Protein AF-A0A8K0H5N5-F1 (afdb_monomer)

Nearest PDB structures (foldseek):
  8vp9-assembly1_B  TM=3.635E-01  e=8.886E+00  Acetivibrio thermocellus ATCC 27405

InterPro domains:
  IPR007146 Sas10/Utp3/C1D [PF04000] (25-89)
  IPR011082 Exosome-associated factor Rrp47/DNA strand repair C1D [PTHR15341] (10-88)

Mean predicted aligned error: 10.79 Å

Organism: NCBI:txid2594499

Structure (mmCIF, N/CA/C/O backbone):
data_AF-A0A8K0H5N5-F1
#
_entry.id   AF-A0A8K0H5N5-F1
#
loop_
_atom_site.group_PDB
_atom_site.id
_atom_site.type_symbol
_atom_site.label_atom_id
_atom_site.label_alt_id
_atom_site.label_comp_id
_atom_site.label_asym_id
_atom_site.label_entity_id
_atom_site.label_seq_id
_atom_site.pdbx_PDB_ins_code
_atom_site.Cartn_x
_atom_site.Cartn_y
_atom_site.Cartn_z
_atom_site.occupancy
_atom_site.B_iso_or_equiv
_atom_site.auth_seq_id
_atom_site.auth_comp_id
_atom_site.auth_asym_id
_atom_site.auth_atom_id
_atom_site.pdbx_PDB_model_num
ATOM 1 N N . MET A 1 1 ? 21.491 -17.327 -46.988 1.00 35.97 1 MET A N 1
ATOM 2 C CA . MET A 1 1 ? 20.940 -17.652 -45.659 1.00 35.97 1 MET A CA 1
ATOM 3 C C . MET A 1 1 ? 21.139 -16.391 -44.833 1.00 35.97 1 MET A C 1
ATOM 5 O O . MET A 1 1 ? 22.229 -16.177 -44.331 1.00 35.97 1 MET A O 1
ATOM 9 N N . GLU A 1 2 ? 20.179 -15.463 -44.887 1.00 40.03 2 GLU A N 1
ATOM 10 C CA . GLU A 1 2 ? 20.280 -14.175 -44.185 1.00 40.03 2 GLU A CA 1
ATOM 11 C C . GLU A 1 2 ? 19.952 -14.397 -42.711 1.00 40.03 2 GLU A C 1
ATOM 13 O O . GLU A 1 2 ? 18.808 -14.648 -42.326 1.00 40.03 2 GLU A O 1
ATOM 18 N N . GLU A 1 3 ? 20.997 -14.366 -41.897 1.00 43.22 3 GLU A N 1
ATOM 19 C CA . GLU A 1 3 ? 20.918 -14.411 -40.450 1.00 43.22 3 GLU A CA 1
ATOM 20 C C . GLU A 1 3 ? 20.343 -13.076 -39.962 1.00 43.22 3 GLU A C 1
ATOM 22 O O . GLU A 1 3 ? 21.026 -12.059 -39.871 1.00 43.22 3 GLU A O 1
ATOM 27 N N . ARG A 1 4 ? 19.032 -13.061 -39.702 1.00 43.44 4 ARG A N 1
ATOM 28 C CA . ARG A 1 4 ? 18.371 -11.980 -38.967 1.00 43.44 4 ARG A CA 1
ATOM 29 C C . ARG A 1 4 ? 18.928 -11.970 -37.546 1.00 43.44 4 ARG A C 1
ATOM 31 O O . ARG A 1 4 ? 18.394 -12.657 -36.674 1.00 43.44 4 ARG A O 1
ATOM 38 N N . VAL A 1 5 ? 19.976 -11.180 -37.321 1.00 48.69 5 VAL A N 1
ATOM 39 C CA . VAL A 1 5 ? 20.399 -10.750 -35.987 1.00 48.69 5 VAL A CA 1
ATOM 40 C C . VAL A 1 5 ? 19.172 -10.132 -35.324 1.00 48.69 5 VAL A C 1
ATOM 42 O O . VAL A 1 5 ? 18.695 -9.067 -35.711 1.00 48.69 5 VAL A O 1
ATOM 45 N N . ARG A 1 6 ? 18.582 -10.863 -34.377 1.00 49.00 6 ARG A N 1
ATOM 46 C CA . ARG A 1 6 ? 17.547 -10.325 -33.501 1.00 49.00 6 ARG A CA 1
ATOM 47 C C . ARG A 1 6 ? 18.262 -9.405 -32.529 1.00 49.00 6 ARG A C 1
ATOM 49 O O . ARG A 1 6 ? 18.716 -9.849 -31.481 1.00 49.00 6 ARG A O 1
ATOM 56 N N . GLU A 1 7 ? 18.399 -8.144 -32.910 1.00 44.47 7 GLU A N 1
ATOM 57 C CA . GLU A 1 7 ? 18.769 -7.086 -31.982 1.00 44.47 7 GLU A CA 1
ATOM 58 C C . GLU A 1 7 ? 17.676 -7.026 -30.911 1.00 44.47 7 GLU A C 1
ATOM 60 O O . GLU A 1 7 ? 16.576 -6.516 -31.127 1.00 44.47 7 GLU A O 1
ATOM 65 N N . SER A 1 8 ? 17.938 -7.646 -29.762 1.00 60.16 8 SER A N 1
ATOM 66 C CA . SER A 1 8 ? 17.174 -7.385 -28.550 1.00 60.16 8 SER A CA 1
ATOM 67 C C . SER A 1 8 ? 17.280 -5.884 -28.275 1.00 60.16 8 SER A C 1
ATOM 69 O O . SER A 1 8 ? 18.406 -5.385 -28.191 1.00 60.16 8 SER A O 1
ATOM 71 N N . PRO A 1 9 ? 16.156 -5.154 -28.178 1.00 65.00 9 PRO A N 1
ATOM 72 C CA . PRO A 1 9 ? 16.195 -3.715 -27.979 1.00 65.00 9 PRO A CA 1
ATOM 73 C C . PRO A 1 9 ? 16.963 -3.427 -26.689 1.00 65.00 9 PRO A C 1
ATOM 75 O O . PRO A 1 9 ? 16.588 -3.908 -25.619 1.00 65.00 9 PRO A O 1
ATOM 78 N N . VAL A 1 10 ? 18.068 -2.689 -26.811 1.00 79.19 10 VAL A N 1
ATOM 79 C CA . VAL A 1 10 ? 18.864 -2.233 -25.668 1.00 79.19 10 VAL A CA 1
ATOM 80 C C . VAL A 1 10 ? 17.939 -1.412 -24.774 1.00 79.19 10 VAL A C 1
ATOM 82 O O . VAL A 1 10 ? 17.414 -0.380 -25.191 1.00 79.19 10 VAL A O 1
ATOM 85 N N . VAL A 1 11 ? 17.681 -1.910 -23.564 1.00 78.50 11 VAL A N 1
ATOM 86 C CA . VAL A 1 11 ? 16.869 -1.202 -22.572 1.00 78.50 11 VAL A CA 1
ATOM 87 C C . VAL A 1 11 ? 17.661 0.029 -22.120 1.00 78.50 11 VAL A C 1
ATOM 89 O O . VAL A 1 11 ? 18.802 -0.137 -21.695 1.00 78.50 11 VAL A O 1
ATOM 92 N N . PRO A 1 12 ? 17.100 1.249 -22.203 1.00 88.81 12 PRO A N 1
ATOM 93 C CA . PRO A 1 12 ? 17.801 2.452 -21.765 1.00 88.81 12 PRO A CA 1
ATOM 94 C C . PRO A 1 12 ? 18.138 2.402 -20.271 1.00 88.81 12 PRO A C 1
ATOM 96 O O . PRO A 1 12 ? 17.301 1.988 -19.465 1.00 88.81 12 PRO A O 1
ATOM 99 N N . ASP A 1 13 ? 19.307 2.913 -19.884 1.00 87.75 13 ASP A N 1
ATOM 100 C CA . ASP A 1 13 ? 19.746 2.944 -18.478 1.00 87.75 13 ASP A CA 1
ATOM 101 C C . ASP A 1 13 ? 18.742 3.669 -17.570 1.00 87.75 13 ASP A C 1
ATOM 103 O O . ASP A 1 13 ? 18.453 3.223 -16.464 1.00 87.75 13 ASP A O 1
ATOM 107 N N . SER A 1 14 ? 18.093 4.720 -18.079 1.00 89.25 14 SER A N 1
ATOM 108 C CA . SER A 1 14 ? 17.047 5.454 -17.356 1.00 89.25 14 SER A CA 1
ATOM 109 C C . SER A 1 14 ? 15.838 4.589 -16.980 1.00 89.25 14 SER A C 1
ATOM 111 O O . SER A 1 14 ? 15.198 4.819 -15.948 1.00 89.25 14 SER A O 1
ATOM 113 N N . VAL A 1 15 ? 15.518 3.579 -17.795 1.00 89.06 15 VAL A N 1
ATOM 114 C CA . VAL A 1 15 ? 14.457 2.607 -17.509 1.00 89.06 15 VAL A CA 1
ATOM 115 C C . VAL A 1 15 ? 14.928 1.645 -16.422 1.00 89.06 15 VAL A C 1
ATOM 117 O O . VAL A 1 15 ? 14.176 1.383 -15.484 1.00 89.06 15 VAL A O 1
ATOM 120 N N . MET A 1 16 ? 16.177 1.178 -16.499 1.00 89.81 16 MET A N 1
ATOM 121 C CA . MET A 1 16 ? 16.770 0.295 -15.492 1.00 89.81 16 MET A CA 1
ATOM 122 C C . MET A 1 16 ? 16.855 0.969 -14.116 1.00 89.81 16 MET A C 1
ATOM 124 O O . MET A 1 16 ? 16.441 0.389 -13.113 1.00 89.81 16 MET A O 1
ATOM 128 N N . ASP A 1 17 ? 17.292 2.227 -14.068 1.00 91.88 17 ASP A N 1
ATOM 129 C CA . ASP A 1 17 ? 17.330 3.033 -12.846 1.00 91.88 17 ASP A CA 1
ATOM 130 C C . ASP A 1 17 ? 15.937 3.213 -12.240 1.00 91.88 17 ASP A C 1
ATOM 132 O O . ASP A 1 17 ? 15.753 3.101 -11.026 1.00 91.88 17 ASP A O 1
ATOM 136 N N . SER A 1 18 ? 14.931 3.463 -13.082 1.00 90.50 18 SER A N 1
ATOM 137 C CA . SER A 1 18 ? 13.543 3.600 -12.635 1.00 90.50 18 SER A CA 1
ATOM 138 C C . SER A 1 18 ? 13.020 2.297 -12.026 1.00 90.50 18 SER A C 1
ATOM 140 O O . SER A 1 18 ? 12.409 2.330 -10.959 1.00 90.50 18 SER A O 1
ATOM 142 N N . ILE A 1 19 ? 13.318 1.151 -12.647 1.00 89.81 19 ILE A N 1
ATOM 143 C CA . ILE A 1 19 ? 12.954 -0.177 -12.133 1.00 89.81 19 ILE A CA 1
ATOM 144 C C . ILE A 1 19 ? 13.641 -0.444 -10.792 1.00 89.81 19 ILE A C 1
ATOM 146 O O . ILE A 1 19 ? 12.970 -0.835 -9.838 1.00 89.81 19 ILE A O 1
ATOM 150 N N . ASN A 1 20 ? 14.947 -0.185 -10.689 1.00 91.31 20 ASN A N 1
ATOM 151 C CA . ASN A 1 20 ? 15.709 -0.378 -9.454 1.00 91.31 20 ASN A CA 1
ATOM 152 C C . ASN A 1 20 ? 15.147 0.473 -8.309 1.00 91.31 20 ASN A C 1
ATOM 154 O O . ASN A 1 20 ? 14.945 -0.025 -7.202 1.00 91.31 20 ASN A O 1
ATOM 158 N N . ARG A 1 21 ? 14.815 1.740 -8.580 1.00 93.12 21 ARG A N 1
ATOM 159 C CA . ARG A 1 21 ? 14.170 2.624 -7.598 1.00 93.12 21 ARG A CA 1
ATOM 160 C C . ARG A 1 21 ? 12.798 2.105 -7.180 1.00 93.12 21 ARG A C 1
ATOM 162 O O . ARG A 1 21 ? 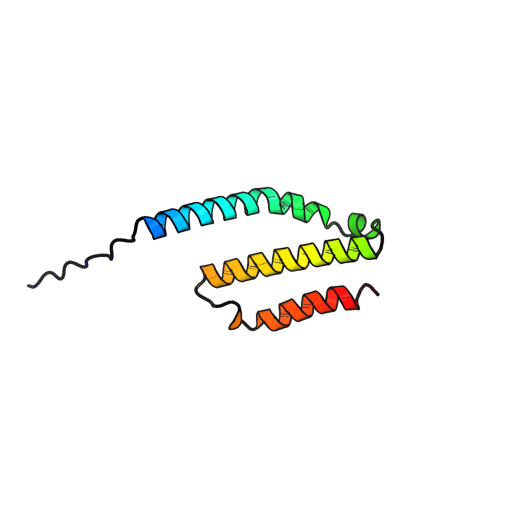12.492 2.093 -5.992 1.00 93.12 21 ARG A O 1
ATOM 169 N N . THR A 1 22 ? 11.973 1.664 -8.129 1.00 91.12 22 THR A N 1
ATOM 170 C CA . THR A 1 22 ? 10.668 1.072 -7.813 1.00 91.12 22 THR A CA 1
ATOM 171 C C . THR A 1 22 ? 10.816 -0.193 -6.971 1.00 91.12 22 THR A C 1
ATOM 173 O O . THR A 1 22 ? 10.061 -0.357 -6.018 1.00 91.12 22 THR A O 1
ATOM 176 N N . LEU A 1 23 ? 11.794 -1.051 -7.267 1.00 92.50 23 LEU A N 1
ATOM 177 C CA . LEU A 1 23 ? 12.062 -2.264 -6.497 1.00 92.50 23 LEU A CA 1
ATOM 178 C C . LEU A 1 23 ? 12.438 -1.940 -5.046 1.00 92.50 23 LEU A C 1
ATOM 180 O O . LEU A 1 23 ? 11.851 -2.513 -4.135 1.00 92.50 23 LEU A O 1
ATOM 184 N N . ILE A 1 24 ? 13.343 -0.979 -4.833 1.00 95.88 24 ILE A N 1
ATOM 185 C CA . ILE A 1 24 ? 13.724 -0.516 -3.488 1.00 95.88 24 ILE A CA 1
ATOM 186 C C . ILE A 1 24 ? 12.492 -0.023 -2.718 1.00 95.88 24 ILE A C 1
ATOM 188 O O . ILE A 1 24 ? 12.262 -0.458 -1.593 1.00 95.88 24 ILE A O 1
ATOM 192 N N . ASN A 1 25 ? 11.655 0.812 -3.344 1.00 92.94 25 ASN A N 1
ATOM 193 C CA . ASN A 1 25 ? 10.440 1.328 -2.708 1.00 92.94 25 ASN A CA 1
ATOM 194 C C . ASN A 1 25 ? 9.446 0.207 -2.351 1.00 92.94 25 ASN A C 1
ATOM 196 O O . ASN A 1 25 ? 8.792 0.258 -1.313 1.00 92.94 25 ASN A O 1
ATOM 200 N N . VAL A 1 26 ? 9.301 -0.806 -3.212 1.00 93.06 26 VAL A N 1
ATOM 201 C CA . VAL A 1 26 ? 8.410 -1.950 -2.956 1.00 93.06 26 VAL A CA 1
ATOM 202 C C . VAL A 1 26 ? 8.930 -2.807 -1.805 1.00 93.06 26 VAL A C 1
ATOM 204 O O . VAL A 1 26 ? 8.132 -3.247 -0.978 1.00 93.06 26 VAL A O 1
ATOM 207 N N . GLU A 1 27 ? 10.241 -3.023 -1.718 1.00 94.88 27 GLU A N 1
ATOM 208 C CA . GLU A 1 27 ? 10.849 -3.757 -0.605 1.00 94.88 27 GLU A CA 1
ATOM 209 C C . GLU A 1 27 ? 10.736 -2.991 0.720 1.00 94.88 27 GLU A C 1
ATOM 211 O O . GLU A 1 27 ? 10.433 -3.588 1.752 1.00 94.88 27 GLU A O 1
ATOM 216 N N . GLU A 1 28 ? 10.858 -1.664 0.699 1.00 95.44 28 GLU A N 1
ATOM 217 C CA . GLU A 1 28 ? 10.610 -0.832 1.879 1.00 95.44 28 GLU A CA 1
ATOM 218 C C . GLU A 1 28 ? 9.152 -0.936 2.347 1.00 95.44 28 GLU A C 1
ATOM 220 O O . GLU A 1 28 ? 8.886 -1.153 3.530 1.00 95.44 28 GLU A O 1
ATOM 225 N N . VAL A 1 29 ? 8.188 -0.861 1.425 1.00 93.31 29 VAL A N 1
ATOM 226 C CA . VAL A 1 29 ? 6.771 -1.075 1.752 1.00 93.31 29 VAL A CA 1
ATOM 227 C C . VAL A 1 29 ? 6.549 -2.485 2.300 1.00 93.31 29 VAL A C 1
ATOM 229 O O . VAL A 1 29 ? 5.856 -2.641 3.301 1.00 93.31 29 VAL A O 1
ATOM 232 N N . ARG A 1 30 ? 7.150 -3.515 1.693 1.00 91.81 30 ARG A N 1
ATOM 233 C CA . ARG A 1 30 ? 7.064 -4.907 2.165 1.00 91.81 30 ARG A CA 1
ATOM 234 C C . ARG A 1 30 ? 7.568 -5.047 3.603 1.00 91.81 30 ARG A C 1
ATOM 236 O O . ARG A 1 30 ? 6.965 -5.800 4.362 1.00 91.81 30 ARG A O 1
ATOM 243 N N . ALA A 1 31 ? 8.640 -4.345 3.967 1.00 96.38 31 ALA A N 1
ATOM 244 C CA . ALA A 1 31 ? 9.219 -4.408 5.305 1.00 96.38 31 ALA A CA 1
ATOM 245 C C . ALA A 1 31 ? 8.301 -3.798 6.378 1.00 96.38 31 ALA A C 1
ATOM 247 O O .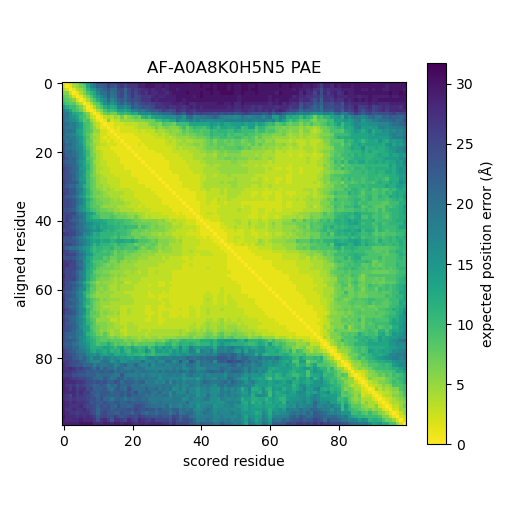 ALA A 1 31 ? 8.132 -4.393 7.439 1.00 96.38 31 ALA A O 1
ATOM 248 N N . HIS A 1 32 ? 7.672 -2.652 6.094 1.00 94.19 32 HIS A N 1
ATOM 249 C CA . HIS A 1 32 ? 6.886 -1.903 7.086 1.00 94.19 32 HIS A CA 1
ATOM 250 C C . HIS A 1 32 ? 5.392 -2.256 7.100 1.00 94.19 32 HIS A C 1
ATOM 252 O O . HIS A 1 32 ? 4.710 -2.050 8.104 1.00 94.19 32 HIS A O 1
ATOM 258 N N . LEU A 1 33 ? 4.853 -2.786 5.997 1.00 93.50 33 LEU A N 1
ATOM 259 C CA . LEU A 1 33 ? 3.423 -3.071 5.877 1.00 93.50 33 LEU A CA 1
ATOM 260 C C . LEU A 1 33 ? 2.897 -4.056 6.941 1.00 93.50 33 LEU A C 1
ATOM 262 O O . LEU A 1 33 ? 1.816 -3.796 7.460 1.00 93.50 33 LEU A O 1
ATOM 266 N N . PRO A 1 34 ? 3.598 -5.146 7.316 1.00 93.69 34 PRO A N 1
ATOM 267 C CA . PRO A 1 34 ? 3.108 -6.061 8.349 1.00 93.69 34 PRO A CA 1
ATOM 268 C C . PRO A 1 34 ? 2.947 -5.394 9.719 1.00 93.69 34 PRO A C 1
ATOM 270 O O . PRO A 1 34 ? 1.948 -5.624 10.396 1.00 93.69 34 PRO A O 1
ATOM 273 N N . GLU A 1 35 ? 3.902 -4.546 10.107 1.00 93.31 35 GLU A N 1
ATOM 274 C CA . GLU A 1 35 ? 3.828 -3.772 11.349 1.00 93.31 35 GLU A CA 1
ATOM 275 C C . GLU A 1 35 ? 2.701 -2.741 11.282 1.00 93.31 35 GLU A C 1
ATOM 277 O O . GLU A 1 35 ? 1.916 -2.624 12.213 1.00 93.31 35 GLU A O 1
ATOM 282 N N . PHE A 1 36 ? 2.546 -2.050 10.152 1.00 91.62 36 PHE A N 1
ATOM 283 C CA . PHE A 1 36 ? 1.417 -1.147 9.954 1.00 91.62 36 PHE A CA 1
ATOM 284 C C . PHE A 1 36 ? 0.067 -1.871 10.079 1.00 91.62 36 PHE A C 1
ATOM 286 O O . PHE A 1 36 ? -0.846 -1.353 10.714 1.00 91.62 36 PHE A O 1
ATOM 293 N N . LEU A 1 37 ? -0.070 -3.068 9.499 1.00 90.81 37 LEU A N 1
ATOM 294 C CA . LEU A 1 37 ? -1.309 -3.849 9.532 1.00 90.81 37 LEU A CA 1
ATOM 295 C C . LEU A 1 37 ? -1.642 -4.396 10.925 1.00 90.81 37 LEU A C 1
ATOM 297 O O . LEU A 1 37 ? -2.823 -4.536 11.236 1.00 90.81 37 LEU A O 1
ATOM 301 N N . SER A 1 38 ? -0.644 -4.671 11.771 1.00 91.19 38 SER A N 1
ATOM 302 C CA . SER A 1 38 ? -0.889 -5.138 13.143 1.00 91.19 38 SER A CA 1
ATOM 303 C C . SER A 1 38 ? -1.587 -4.082 14.012 1.00 91.19 38 SER A C 1
ATOM 305 O O . SER A 1 38 ? -2.282 -4.433 14.962 1.00 91.19 38 SER A O 1
ATOM 307 N N . LEU A 1 39 ? -1.482 -2.798 13.647 1.00 89.12 39 LEU A N 1
ATOM 308 C CA . LEU A 1 39 ? -2.173 -1.689 14.315 1.00 89.12 39 LEU A CA 1
ATOM 309 C C . LEU A 1 39 ? -3.687 -1.655 14.037 1.00 89.12 39 LEU A C 1
ATOM 311 O O . LEU A 1 39 ? -4.414 -0.935 14.719 1.00 89.12 39 LEU A O 1
ATOM 315 N N . PHE A 1 40 ? -4.167 -2.408 13.043 1.00 88.31 40 PHE A N 1
ATOM 316 C CA . PHE A 1 40 ? -5.581 -2.478 12.652 1.00 88.31 40 PHE A CA 1
ATOM 317 C C . PHE A 1 40 ? -6.314 -3.672 13.269 1.00 88.31 40 PHE A C 1
ATOM 319 O O . PHE A 1 40 ? -7.301 -4.154 12.709 1.00 88.31 40 PHE A O 1
ATOM 326 N N . ASP A 1 41 ? -5.844 -4.146 14.422 1.00 89.38 41 ASP A N 1
ATOM 327 C CA . ASP A 1 41 ? -6.550 -5.155 15.200 1.00 89.38 41 ASP A CA 1
ATOM 328 C C . ASP A 1 41 ? -7.950 -4.642 15.621 1.00 89.38 41 ASP A C 1
ATOM 330 O O . ASP A 1 41 ? -8.069 -3.502 16.087 1.00 89.38 41 ASP A O 1
ATOM 334 N N . PRO A 1 42 ? -9.025 -5.436 15.449 1.00 85.94 42 PRO A N 1
ATOM 335 C CA . PRO A 1 42 ? -10.387 -5.011 15.770 1.00 85.94 42 PRO A CA 1
ATOM 336 C C . PRO A 1 42 ? -10.582 -4.548 17.217 1.00 85.94 42 PRO A C 1
ATOM 338 O O . PRO A 1 42 ? -11.323 -3.589 17.437 1.00 85.94 42 PRO A O 1
ATOM 341 N N 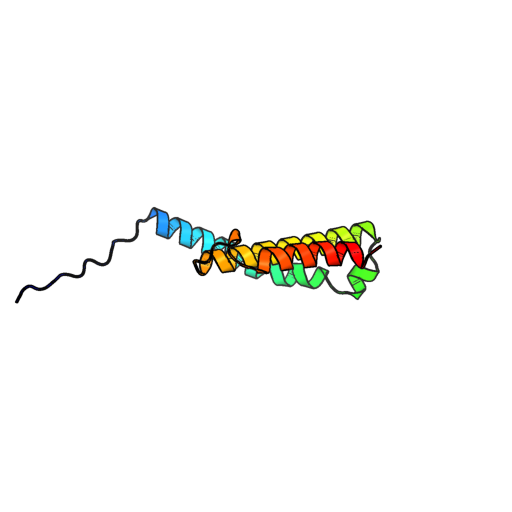. GLU A 1 43 ? -9.908 -5.176 18.182 1.00 89.00 43 GLU A N 1
ATOM 342 C CA . GLU A 1 43 ? -9.996 -4.807 19.598 1.00 89.00 43 GLU A CA 1
ATOM 343 C C . GLU A 1 43 ? -9.276 -3.473 19.842 1.00 89.00 43 GLU A C 1
ATOM 345 O O . GLU A 1 43 ? -9.805 -2.579 20.501 1.00 89.00 43 GLU A O 1
ATOM 350 N N . VAL A 1 44 ? -8.115 -3.269 19.208 1.00 88.25 44 VAL A N 1
ATOM 351 C CA . VAL A 1 44 ? -7.374 -1.995 19.266 1.00 88.25 44 VAL A CA 1
ATOM 352 C C . VAL A 1 44 ? -8.175 -0.854 18.635 1.00 88.25 44 VAL A C 1
ATOM 354 O O . VAL A 1 44 ? -8.212 0.261 19.158 1.00 88.25 44 VAL A O 1
ATOM 357 N N . LEU A 1 45 ? -8.850 -1.116 17.515 1.00 88.38 45 LEU A N 1
ATOM 358 C CA . LEU A 1 45 ? -9.711 -0.136 16.859 1.00 88.38 45 LEU A CA 1
ATOM 359 C C . LEU A 1 45 ? -10.972 0.159 17.681 1.00 88.38 45 LEU A C 1
ATOM 361 O O . LEU A 1 45 ? -11.456 1.294 17.651 1.00 88.38 45 LEU A O 1
ATOM 365 N N . ALA 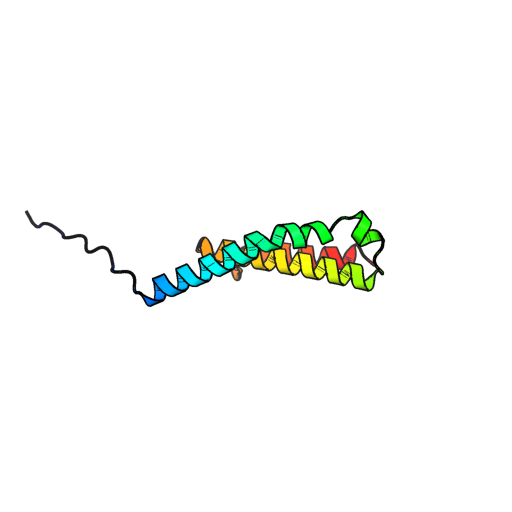A 1 46 ? -11.516 -0.818 18.412 1.00 89.12 46 ALA A N 1
ATOM 366 C CA . ALA A 1 46 ? -12.688 -0.634 19.265 1.00 89.12 46 ALA A CA 1
ATOM 367 C C . ALA A 1 46 ? -12.421 0.360 20.408 1.00 89.12 46 ALA A C 1
ATOM 369 O O . ALA A 1 46 ? -13.281 1.195 20.689 1.00 89.12 46 ALA A O 1
ATOM 370 N N . GLU A 1 47 ? -11.211 0.364 20.964 1.00 92.25 47 GLU A N 1
ATOM 371 C CA . GLU A 1 47 ? -10.769 1.301 22.010 1.00 92.25 47 GLU A CA 1
ATOM 372 C C . GLU A 1 47 ? -10.624 2.759 21.510 1.00 92.25 47 GLU A C 1
ATOM 374 O O . GLU A 1 47 ? -10.609 3.702 22.304 1.00 92.25 47 GLU A O 1
ATOM 379 N N . MET A 1 48 ? -10.537 2.990 20.192 1.00 89.50 48 MET A N 1
ATOM 380 C CA . MET A 1 48 ? -10.370 4.338 19.632 1.00 89.50 48 MET A CA 1
ATOM 381 C C . MET A 1 48 ? -11.678 5.154 19.629 1.00 89.50 48 MET A C 1
ATOM 383 O O . MET A 1 48 ? -12.745 4.615 19.324 1.00 89.50 48 MET A O 1
ATOM 387 N N . PRO A 1 49 ? -11.624 6.487 19.834 1.00 92.62 49 PRO A N 1
ATOM 388 C CA . PRO A 1 49 ? -12.767 7.366 19.594 1.00 92.62 49 PRO A CA 1
ATOM 389 C C . PRO A 1 49 ? -13.302 7.228 18.156 1.00 92.62 49 PRO A C 1
ATOM 391 O O . PRO A 1 49 ? -12.498 7.063 17.233 1.00 92.62 49 PRO A O 1
ATOM 394 N N . PRO A 1 50 ? -14.621 7.376 17.913 1.00 88.88 50 PRO A N 1
ATOM 395 C CA . PRO A 1 50 ? -15.226 7.129 16.597 1.00 88.88 50 PRO A CA 1
ATOM 396 C C . PRO A 1 50 ? -14.553 7.875 15.436 1.00 88.88 50 PRO A C 1
ATOM 398 O O . PRO A 1 50 ? -14.285 7.289 14.390 1.00 88.88 50 PRO A O 1
ATOM 401 N N . LEU A 1 51 ? -14.197 9.149 15.636 1.00 89.69 51 LEU A N 1
ATOM 402 C CA . LEU A 1 51 ? -13.507 9.944 14.618 1.00 89.69 51 LEU A CA 1
ATOM 403 C C . LEU A 1 51 ? -12.116 9.384 14.285 1.00 89.69 51 LEU A C 1
ATOM 405 O O . LEU A 1 51 ? -11.755 9.281 13.115 1.00 89.69 51 LEU A O 1
ATOM 409 N N . GLN A 1 52 ? -11.344 9.012 15.306 1.00 89.62 52 GLN A N 1
ATOM 410 C CA . GLN A 1 52 ? -10.000 8.467 15.127 1.00 89.62 52 GLN A CA 1
ATOM 411 C C . GLN A 1 52 ? -10.061 7.083 14.474 1.00 89.62 52 GLN A C 1
ATOM 413 O O . GLN A 1 52 ? -9.304 6.809 13.548 1.00 89.62 52 GLN A O 1
ATOM 418 N N . ARG A 1 53 ? -11.025 6.249 14.878 1.00 90.38 53 ARG A N 1
ATOM 419 C CA . ARG A 1 53 ? -11.292 4.953 14.249 1.00 90.38 53 ARG A CA 1
ATOM 420 C C . ARG A 1 53 ? -11.610 5.104 12.760 1.00 90.38 53 ARG A C 1
ATOM 422 O O . ARG A 1 53 ? -11.009 4.419 11.936 1.00 90.38 53 ARG A O 1
ATOM 429 N N . ALA A 1 54 ? -12.504 6.028 12.404 1.00 88.25 54 ALA A N 1
ATOM 430 C CA . ALA A 1 54 ? -12.855 6.303 11.012 1.00 88.25 54 ALA A CA 1
ATOM 431 C C . ALA A 1 54 ? -11.646 6.793 10.195 1.00 88.25 54 ALA A C 1
ATOM 433 O O . ALA A 1 54 ? -11.448 6.359 9.061 1.00 88.25 54 ALA A O 1
ATOM 434 N N . GLN A 1 55 ? -10.803 7.655 10.773 1.00 89.50 55 GLN A N 1
ATOM 435 C CA . GLN A 1 55 ? -9.569 8.123 10.134 1.00 89.50 55 GLN A CA 1
ATOM 436 C C . GLN A 1 55 ? -8.563 6.991 9.905 1.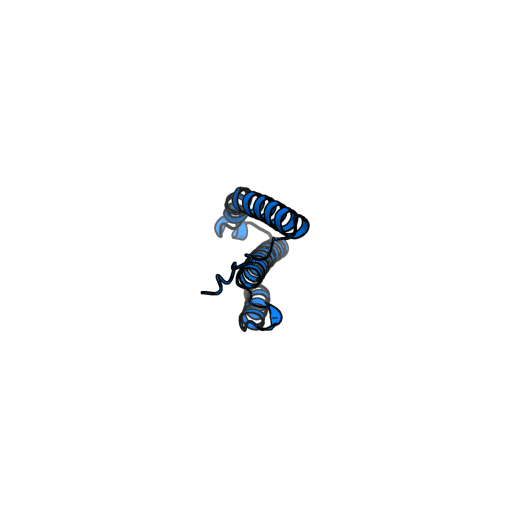00 89.50 55 GLN A C 1
ATOM 438 O O . GLN A 1 55 ? -8.000 6.898 8.813 1.00 89.50 55 GLN A O 1
ATOM 443 N N . SER A 1 56 ? -8.371 6.113 10.891 1.00 90.56 56 SER A N 1
ATOM 444 C CA . SER A 1 56 ? -7.528 4.924 10.758 1.00 90.56 56 SER A CA 1
ATOM 445 C C . SER A 1 56 ? -8.044 4.026 9.631 1.00 90.56 56 SER A C 1
ATOM 447 O O . SER A 1 56 ? -7.301 3.700 8.707 1.00 90.56 56 SER A O 1
ATOM 449 N N . LEU A 1 57 ? -9.333 3.679 9.638 1.00 88.62 57 LEU A N 1
ATOM 450 C CA . LEU A 1 57 ? -9.935 2.832 8.601 1.00 88.62 57 LEU A CA 1
ATOM 451 C C . LEU A 1 57 ? -9.848 3.464 7.204 1.00 88.62 57 LEU A C 1
ATOM 453 O O . LEU A 1 57 ? -9.551 2.773 6.228 1.00 88.62 57 LEU A O 1
ATOM 457 N N . LEU A 1 58 ? -10.029 4.783 7.101 1.00 87.75 58 LEU A N 1
AT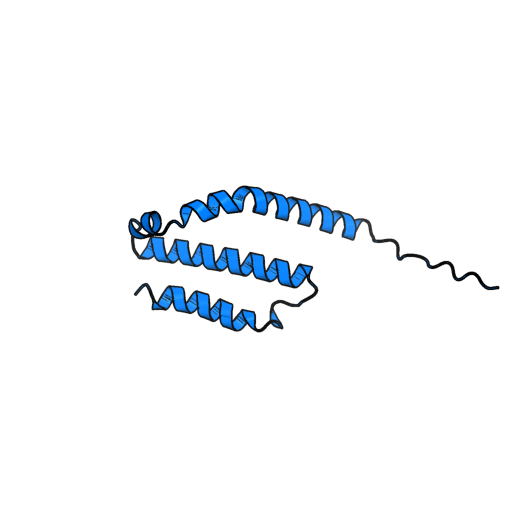OM 458 C CA . LEU A 1 58 ? -9.821 5.520 5.856 1.00 87.75 58 LEU A CA 1
ATOM 459 C C . LEU A 1 58 ? -8.363 5.432 5.385 1.00 87.75 58 LEU A C 1
ATOM 461 O O . LEU A 1 58 ? -8.110 5.268 4.191 1.00 87.75 58 LEU A O 1
ATOM 465 N N . LEU A 1 59 ? -7.397 5.535 6.300 1.00 91.25 59 LEU A N 1
ATOM 466 C CA . LEU A 1 59 ? -5.983 5.382 5.975 1.00 91.25 59 LEU A CA 1
ATOM 467 C C . LEU A 1 59 ? -5.693 3.978 5.433 1.00 91.25 59 LEU A C 1
ATOM 469 O O . LEU A 1 59 ? -5.070 3.865 4.378 1.00 91.25 59 LEU A O 1
ATOM 473 N N . LEU A 1 60 ? -6.203 2.931 6.089 1.00 90.31 60 LEU A N 1
ATOM 474 C CA . LEU A 1 60 ? -6.077 1.550 5.618 1.00 90.31 60 LEU A CA 1
ATOM 475 C C . LEU A 1 60 ? -6.666 1.389 4.212 1.00 90.31 60 LEU A C 1
ATOM 477 O O . LEU A 1 60 ? -5.986 0.899 3.311 1.00 90.31 60 LEU A O 1
ATOM 481 N N . ALA A 1 61 ? -7.883 1.892 3.988 1.00 86.31 61 ALA A N 1
ATOM 482 C CA . ALA A 1 61 ? -8.525 1.859 2.679 1.00 86.31 61 ALA A CA 1
ATOM 483 C C . ALA A 1 61 ? -7.672 2.554 1.602 1.00 86.31 61 ALA A C 1
ATOM 485 O O . ALA A 1 61 ? -7.507 2.019 0.503 1.00 86.31 61 ALA A O 1
ATOM 486 N N . LYS A 1 62 ? -7.073 3.714 1.906 1.00 86.69 62 LYS A N 1
ATOM 487 C CA . LYS A 1 62 ? -6.179 4.439 0.984 1.00 86.69 62 LYS A CA 1
ATOM 488 C C . LYS A 1 62 ? -4.894 3.667 0.686 1.00 86.69 62 LYS A C 1
ATOM 490 O O . LYS A 1 62 ? -4.460 3.655 -0.468 1.00 86.69 62 LYS A O 1
ATOM 495 N N . VAL A 1 63 ? -4.298 3.015 1.683 1.00 90.75 63 VAL A N 1
ATOM 496 C CA . VAL A 1 63 ? -3.108 2.171 1.496 1.00 90.75 63 VAL A CA 1
ATOM 497 C C . VAL A 1 63 ? -3.440 0.995 0.577 1.00 90.75 63 VAL A C 1
ATOM 499 O O . VAL A 1 63 ? -2.798 0.840 -0.461 1.00 90.75 63 VAL A O 1
ATOM 502 N N . THR A 1 64 ? -4.496 0.233 0.873 1.00 87.25 64 THR A N 1
ATOM 503 C CA . THR A 1 64 ? -4.933 -0.907 0.048 1.00 87.25 64 THR A CA 1
ATOM 504 C C . THR A 1 64 ? -5.250 -0.484 -1.387 1.00 87.25 64 THR A C 1
ATOM 506 O O . THR A 1 64 ? -4.807 -1.126 -2.339 1.00 87.25 64 THR A O 1
ATOM 509 N N . SER A 1 65 ? -5.947 0.644 -1.548 1.00 85.19 65 SER A N 1
ATOM 510 C CA . SER A 1 65 ? -6.258 1.254 -2.847 1.00 85.19 65 SER A CA 1
ATOM 511 C C . SER A 1 65 ? -5.009 1.564 -3.665 1.00 85.19 65 SER A C 1
ATOM 513 O O . SER A 1 65 ? -4.925 1.248 -4.852 1.00 85.19 65 SER A O 1
ATOM 515 N N . THR A 1 66 ? -4.018 2.170 -3.014 1.00 87.69 66 THR A N 1
ATOM 516 C CA . THR A 1 66 ? -2.766 2.577 -3.652 1.00 87.69 66 THR A CA 1
ATOM 517 C C . THR A 1 66 ? -1.946 1.357 -4.063 1.00 87.69 66 THR A C 1
ATOM 519 O O . THR A 1 66 ? -1.487 1.289 -5.202 1.00 87.69 66 THR A O 1
ATOM 522 N N . LEU A 1 67 ? -1.818 0.355 -3.186 1.00 88.69 67 LEU A N 1
ATOM 523 C CA . LEU A 1 67 ? -1.112 -0.894 -3.494 1.00 88.69 67 LEU A CA 1
ATOM 524 C C . LEU A 1 67 ? -1.762 -1.640 -4.660 1.00 8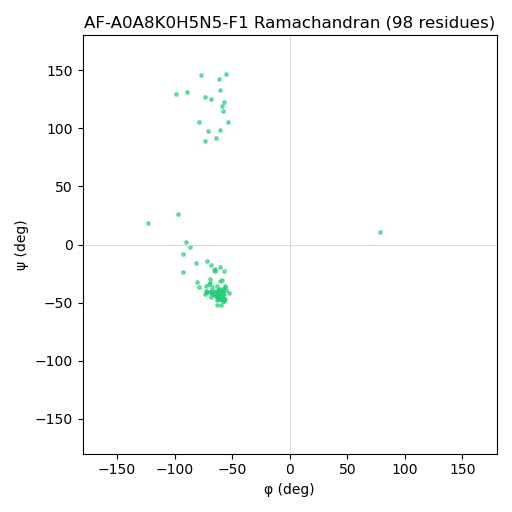8.69 67 LEU A C 1
ATOM 526 O O . LEU A 1 67 ? -1.069 -2.134 -5.551 1.00 88.69 67 LEU A O 1
ATOM 530 N N . PHE A 1 68 ? -3.093 -1.679 -4.694 1.00 84.25 68 PHE A N 1
ATOM 531 C CA . PHE A 1 68 ? -3.820 -2.286 -5.799 1.00 84.25 68 PHE A CA 1
ATOM 532 C C . PHE A 1 68 ? -3.589 -1.534 -7.119 1.00 84.25 68 PHE A C 1
ATOM 534 O O . PHE A 1 68 ? -3.304 -2.158 -8.141 1.00 84.25 68 PHE A O 1
ATOM 541 N N . ALA A 1 69 ? -3.622 -0.199 -7.103 1.00 83.50 69 ALA A N 1
ATOM 542 C CA . ALA A 1 69 ? -3.333 0.611 -8.284 1.00 83.50 69 ALA A CA 1
ATOM 543 C C . ALA A 1 69 ? -1.894 0.415 -8.797 1.00 83.50 69 ALA A C 1
ATOM 545 O O . ALA A 1 69 ? -1.683 0.331 -10.008 1.00 83.50 69 ALA A O 1
ATOM 546 N N . VAL A 1 70 ? -0.908 0.304 -7.898 1.00 86.94 70 VAL A N 1
ATOM 547 C CA . VAL A 1 70 ? 0.483 -0.025 -8.257 1.00 86.94 70 VAL A CA 1
ATOM 548 C C . VAL A 1 70 ? 0.549 -1.405 -8.909 1.00 86.94 70 VAL A C 1
ATOM 550 O O . VAL A 1 70 ? 1.125 -1.534 -9.987 1.00 86.94 70 VAL A O 1
ATOM 553 N N . ARG A 1 71 ? -0.109 -2.417 -8.328 1.00 85.56 71 ARG A N 1
ATOM 554 C CA . ARG A 1 71 ? -0.179 -3.765 -8.908 1.00 85.56 71 ARG A CA 1
ATOM 555 C C . ARG A 1 71 ? -0.758 -3.747 -10.323 1.00 85.56 71 ARG A C 1
ATOM 557 O O . ARG A 1 71 ? -0.172 -4.365 -11.208 1.00 85.56 71 ARG A O 1
ATOM 564 N N . LEU A 1 72 ? -1.865 -3.038 -10.556 1.00 82.69 72 LEU A N 1
ATOM 565 C CA . LEU A 1 72 ? -2.459 -2.923 -11.893 1.00 82.69 72 LEU A CA 1
ATOM 566 C C . LEU A 1 72 ? -1.477 -2.313 -12.898 1.00 82.69 72 LEU A C 1
ATOM 568 O O . LEU A 1 72 ? -1.246 -2.900 -13.955 1.00 82.69 72 LEU A O 1
ATOM 572 N N . ARG A 1 73 ? -0.823 -1.202 -12.534 1.00 80.12 73 ARG A N 1
ATOM 573 C CA . ARG A 1 73 ? 0.166 -0.532 -13.394 1.00 80.12 73 ARG A CA 1
ATOM 574 C C . ARG A 1 73 ? 1.357 -1.437 -13.713 1.00 80.12 73 ARG A C 1
ATOM 576 O O . ARG A 1 73 ? 1.764 -1.506 -14.867 1.00 80.12 73 ARG A O 1
ATOM 583 N N . CYS A 1 74 ? 1.870 -2.179 -12.729 1.00 82.06 74 CYS A N 1
ATOM 584 C CA . CYS A 1 74 ? 2.933 -3.168 -12.939 1.00 82.06 74 CYS A CA 1
ATOM 585 C C . CYS A 1 74 ? 2.488 -4.357 -13.810 1.00 82.06 74 CYS A C 1
ATOM 587 O O . CYS A 1 74 ? 3.326 -5.009 -14.421 1.00 82.06 74 CYS A O 1
ATOM 589 N N . SER A 1 75 ? 1.181 -4.622 -13.892 1.00 82.12 75 SER A N 1
ATOM 590 C CA . SER A 1 75 ? 0.589 -5.656 -14.754 1.00 82.12 75 SER A CA 1
ATOM 591 C C . SER A 1 75 ? 0.303 -5.159 -16.17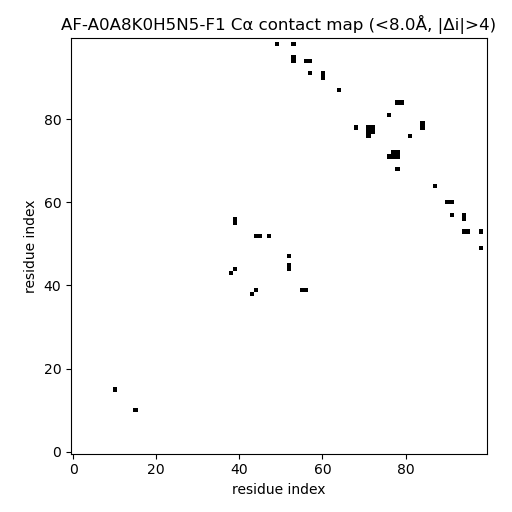8 1.00 82.12 75 SER A C 1
ATOM 593 O O . SER A 1 75 ? -0.199 -5.923 -16.997 1.00 82.12 75 SER A O 1
ATOM 595 N N . GLY A 1 76 ? 0.565 -3.879 -16.471 1.00 78.62 76 GLY A N 1
ATOM 596 C CA . GLY A 1 76 ? 0.218 -3.246 -17.745 1.00 78.62 76 GLY A CA 1
ATOM 597 C C . GLY A 1 76 ? -1.255 -2.840 -17.875 1.00 78.62 76 GLY A C 1
ATOM 598 O O . GLY A 1 76 ? -1.683 -2.479 -18.966 1.00 78.62 76 GLY A O 1
ATOM 599 N N . VAL A 1 77 ? -2.034 -2.877 -16.787 1.00 79.06 77 VAL A N 1
ATOM 600 C CA . VAL A 1 77 ? -3.450 -2.479 -16.776 1.00 79.06 77 VAL A CA 1
ATOM 601 C C . VAL A 1 77 ? -3.582 -1.057 -16.238 1.00 79.06 77 VAL A C 1
ATOM 603 O O . VAL A 1 77 ? -3.067 -0.733 -15.163 1.00 79.06 77 VAL A O 1
ATOM 606 N N . HIS A 1 78 ? -4.292 -0.193 -16.963 1.00 70.56 78 HIS A N 1
ATOM 607 C CA . HIS A 1 78 ? -4.540 1.164 -16.497 1.00 70.56 78 HIS A CA 1
ATOM 608 C C . HIS A 1 78 ? -5.583 1.157 -15.360 1.00 70.56 78 HIS A C 1
ATOM 610 O O . HIS A 1 78 ? -6.671 0.605 -15.529 1.00 70.56 78 HIS A O 1
ATOM 616 N N . PRO A 1 79 ? -5.297 1.757 -14.188 1.00 60.81 79 PRO A N 1
ATOM 617 C CA . PRO A 1 79 ? -6.193 1.689 -13.032 1.00 60.81 79 PRO A CA 1
ATOM 618 C C . PRO A 1 79 ? -7.547 2.379 -13.245 1.00 60.81 79 PRO A C 1
ATOM 620 O O . PRO A 1 79 ? -8.499 2.038 -12.549 1.00 60.81 79 PRO A O 1
ATOM 623 N N . ASP A 1 80 ? -7.657 3.309 -14.200 1.00 62.94 80 ASP A N 1
ATOM 624 C CA . ASP A 1 80 ? -8.927 3.962 -14.546 1.00 62.94 80 ASP A CA 1
ATOM 625 C C . ASP A 1 80 ? -9.816 3.128 -15.485 1.00 62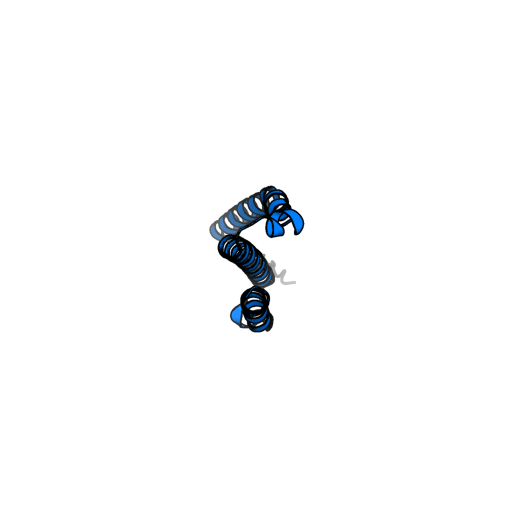.94 80 ASP A C 1
ATOM 627 O O . ASP A 1 80 ? -11.014 3.386 -15.567 1.00 62.94 80 ASP A O 1
ATOM 631 N N . GLU A 1 81 ? -9.259 2.107 -16.144 1.00 60.94 81 GLU A N 1
ATOM 632 C CA . GLU A 1 81 ? -9.997 1.176 -17.012 1.00 60.94 81 GLU A CA 1
ATOM 633 C C . GLU A 1 81 ? -10.469 -0.077 -16.254 1.00 60.94 81 GLU A C 1
ATOM 635 O O . GLU A 1 81 ? -11.243 -0.877 -16.778 1.00 60.94 81 GLU A O 1
ATOM 640 N N . HIS A 1 82 ? -10.024 -0.258 -15.006 1.00 57.72 82 HIS A N 1
ATOM 641 C CA . HIS A 1 82 ? -10.350 -1.431 -14.204 1.00 57.72 82 HIS A CA 1
ATOM 642 C C . HIS A 1 82 ? -11.648 -1.216 -13.393 1.00 57.72 82 HIS A C 1
ATOM 644 O O . HIS A 1 82 ? -11.755 -0.228 -12.657 1.00 57.72 82 HIS A O 1
ATOM 650 N N . PRO A 1 83 ? -12.612 -2.162 -13.414 1.00 59.88 83 PRO A N 1
ATOM 651 C CA . PRO A 1 83 ? -13.900 -2.032 -12.714 1.00 59.88 83 PRO A CA 1
ATOM 652 C C . PRO A 1 83 ? -13.770 -1.885 -11.188 1.00 59.88 83 PRO A C 1
ATOM 654 O O . PRO A 1 83 ? -14.666 -1.347 -10.538 1.00 59.88 83 PRO A O 1
ATOM 657 N N . VAL A 1 84 ? -12.621 -2.271 -10.618 1.00 60.91 84 VAL A N 1
ATOM 658 C CA . VAL A 1 84 ? -12.305 -2.048 -9.191 1.00 60.91 84 VAL A CA 1
ATOM 659 C C . VAL A 1 84 ? -12.376 -0.580 -8.793 1.00 60.91 84 VAL A C 1
ATOM 661 O O . VAL A 1 84 ? -12.626 -0.313 -7.627 1.00 60.91 84 VAL A O 1
ATOM 664 N N . LYS A 1 85 ? -12.243 0.396 -9.700 1.00 56.91 85 LYS A N 1
ATOM 665 C CA . LYS A 1 85 ? -12.408 1.809 -9.322 1.00 56.91 85 LYS A CA 1
ATOM 666 C C . LYS A 1 85 ? -13.768 2.076 -8.655 1.00 56.91 85 LYS A C 1
ATOM 668 O O . LYS A 1 85 ? -13.819 2.792 -7.655 1.00 56.91 85 LYS A O 1
ATOM 673 N N . SER A 1 86 ? -14.842 1.451 -9.143 1.00 58.56 86 SER A N 1
ATOM 674 C CA . SER A 1 86 ? -16.176 1.564 -8.540 1.00 58.56 86 SER A CA 1
ATOM 675 C C . SER A 1 86 ? -16.291 0.793 -7.222 1.00 58.56 86 SER A C 1
ATOM 677 O O . SER A 1 86 ? -16.930 1.278 -6.292 1.00 58.56 86 SER A O 1
ATOM 679 N N . GLU A 1 87 ? -15.636 -0.363 -7.098 1.00 58.62 87 GLU A N 1
ATOM 680 C CA . GLU A 1 87 ? -15.613 -1.146 -5.850 1.00 58.62 87 GLU A CA 1
ATOM 681 C C . GLU A 1 87 ? -14.785 -0.476 -4.749 1.00 58.62 87 GLU A C 1
ATOM 683 O O . GLU A 1 87 ? -15.139 -0.540 -3.578 1.00 58.62 87 GLU A O 1
ATOM 688 N N . LEU A 1 88 ? -13.708 0.214 -5.116 1.00 59.53 88 LEU A N 1
ATOM 689 C CA . LEU A 1 88 ? -12.823 0.929 -4.203 1.00 59.53 88 LEU A CA 1
ATOM 690 C C . LEU A 1 88 ? -13.494 2.187 -3.641 1.00 59.53 88 LEU A C 1
ATOM 692 O O . LEU A 1 88 ? -13.408 2.465 -2.446 1.00 59.53 88 LEU A O 1
ATOM 696 N N . VAL A 1 89 ? -14.221 2.914 -4.498 1.00 57.97 89 VAL A N 1
ATOM 697 C CA . VAL A 1 89 ? -15.147 3.973 -4.074 1.00 57.97 89 VAL A CA 1
ATOM 698 C C . VAL A 1 89 ? -16.256 3.386 -3.198 1.00 57.97 89 VAL A C 1
ATOM 700 O O . VAL A 1 89 ? -16.589 3.972 -2.172 1.00 57.97 89 VAL A O 1
ATOM 703 N N . GLY A 1 90 ? -16.777 2.206 -3.548 1.00 59.81 90 GLY A N 1
ATOM 704 C CA . GLY A 1 90 ? -17.756 1.474 -2.745 1.00 59.81 90 GLY A CA 1
ATOM 705 C C . GLY A 1 90 ? -17.246 1.115 -1.346 1.00 59.81 90 GLY A C 1
ATOM 706 O O . GLY A 1 90 ? -17.950 1.358 -0.373 1.00 59.81 90 GLY A O 1
ATOM 707 N N . LEU A 1 91 ? -16.012 0.619 -1.220 1.00 59.72 91 LEU A N 1
ATOM 708 C CA . LEU A 1 91 ? -15.349 0.319 0.056 1.00 59.72 91 LEU A CA 1
ATOM 709 C C . LEU A 1 91 ? -15.142 1.580 0.901 1.00 59.72 91 LEU A C 1
ATOM 711 O O . LEU A 1 91 ? -15.458 1.581 2.090 1.00 59.72 91 LEU A O 1
ATOM 715 N N . LEU A 1 92 ? -14.675 2.669 0.282 1.00 59.25 92 LEU A N 1
ATOM 716 C CA . LEU A 1 92 ? -14.553 3.974 0.939 1.00 59.25 92 LEU A CA 1
ATOM 717 C C . LEU A 1 92 ? -15.908 4.479 1.458 1.00 59.25 92 LEU A C 1
ATOM 719 O O . LEU A 1 92 ? -15.978 5.036 2.552 1.00 59.25 92 LEU A O 1
ATOM 723 N N . MET A 1 93 ? -16.985 4.254 0.703 1.00 56.22 93 MET A N 1
ATOM 724 C CA . MET A 1 93 ? -18.341 4.629 1.100 1.00 56.22 93 MET A CA 1
ATOM 725 C C . MET A 1 93 ? -18.886 3.721 2.215 1.00 56.22 93 MET A C 1
ATOM 727 O O . MET A 1 93 ? -19.491 4.217 3.160 1.00 56.22 93 MET A O 1
ATOM 731 N N . LEU A 1 94 ? -18.623 2.412 2.163 1.00 58.25 94 LEU A N 1
ATOM 732 C CA . LEU A 1 94 ? -19.026 1.437 3.183 1.00 58.25 94 LEU A CA 1
ATOM 733 C C . LEU A 1 94 ? -18.388 1.725 4.547 1.00 58.25 94 LEU A C 1
ATOM 735 O O . LEU A 1 94 ? -19.087 1.683 5.557 1.00 58.25 94 LEU A O 1
ATOM 739 N N . CYS A 1 95 ? -17.100 2.089 4.581 1.00 55.88 95 CYS A N 1
ATOM 740 C CA . CYS A 1 95 ? -16.440 2.538 5.812 1.00 55.88 95 CYS A CA 1
ATOM 741 C C . CYS A 1 95 ? -17.117 3.774 6.425 1.00 55.88 95 CYS A C 1
ATOM 743 O O . CYS A 1 95 ? -17.112 3.929 7.643 1.00 55.88 95 CYS A O 1
ATOM 745 N N . PHE A 1 96 ? -17.710 4.635 5.595 1.00 53.28 96 PHE A N 1
ATOM 746 C CA . PHE A 1 96 ? -18.447 5.817 6.040 1.00 53.28 96 PHE A CA 1
ATOM 747 C C . PHE A 1 96 ? -19.863 5.477 6.532 1.00 53.28 96 PHE A C 1
ATOM 749 O O . PHE A 1 96 ? -20.340 6.075 7.489 1.00 53.28 96 PHE A O 1
ATOM 756 N N . VAL A 1 97 ? -20.532 4.512 5.892 1.00 55.19 97 VAL A N 1
ATOM 757 C CA . VAL A 1 97 ? -21.929 4.138 6.183 1.00 55.19 97 VAL A CA 1
ATOM 758 C C . VAL A 1 97 ? -22.057 3.216 7.401 1.00 55.19 97 VAL A C 1
ATOM 760 O O . VAL A 1 97 ? -23.041 3.312 8.120 1.00 55.19 97 VAL A O 1
ATOM 763 N N . PHE A 1 98 ? -21.080 2.344 7.669 1.00 52.53 98 PHE A N 1
ATOM 764 C CA . PHE A 1 98 ? -21.131 1.402 8.801 1.00 52.53 98 PHE A CA 1
ATOM 765 C C . PHE A 1 98 ? -20.536 1.942 10.120 1.00 52.53 98 PHE A C 1
ATOM 767 O O . PHE A 1 98 ? -20.478 1.199 11.097 1.00 52.53 98 PHE A O 1
ATOM 774 N N . ASN A 1 99 ? -20.072 3.199 10.177 1.00 47.50 99 ASN A N 1
ATOM 775 C CA . ASN A 1 99 ? -19.511 3.813 11.399 1.00 47.50 99 ASN A CA 1
ATOM 776 C C . ASN A 1 99 ? -20.215 5.118 11.835 1.00 47.50 99 ASN A C 1
ATOM 778 O O . ASN A 1 99 ? -19.641 5.879 12.615 1.00 47.50 99 ASN A O 1
ATOM 782 N N . VAL A 1 100 ? -21.438 5.368 11.343 1.00 47.12 100 VAL A N 1
ATOM 783 C CA . VAL A 1 100 ? -22.383 6.372 11.878 1.00 47.12 100 VAL A CA 1
ATOM 784 C C . VAL A 1 100 ? -23.528 5.657 12.577 1.00 47.12 100 VAL A C 1
ATOM 786 O O . VAL A 1 100 ? -24.037 4.676 11.991 1.00 47.12 100 VAL A O 1
#

Sequence (100 aa):
MEERVRESPVVPDSVMDSINRTLINVEEVRAHLPEFLSLFDPEVLAEMPPLQRAQSLLLLAKVTSTLFAVRLRCSGVHPDEHPVKSELVGLLMLCFVFNV

Radius of gyration: 20.45 Å; Cα contacts (8 Å, |Δi|>4): 27; chains: 1; bounding box: 43×28×68 Å

Secondary structure (DSSP, 8-state):
------------HHHHHHHHHHHHHHHHHHHHHHHHHHTT-HHHHHTS-HHHHHHHHHHHHHHHHHHHHHHHHHTT--TTTSTHHHHHHHHHHHHHHTT-

pLDDT: mean 78.09, std 16.77, range [35.97, 96.38]

Foldseek 3Di:
DDPPPPPPPDDDVVVVVVVVVVVVVVVVCVVCVVVLVVCVPPVNLVPDDLVVSLVSQLVVLVVVLVVVCVVCVVVVHHPVPDPCVVVSVVSNVVSVVVSD

Solvent-accessible surface area (backbone atoms only — not comparable to full-atom values): 5958 Å² total; per-residue (Å²): 135,86,80,76,77,78,76,70,78,80,76,55,66,72,56,53,52,50,51,53,52,52,50,53,54,51,51,53,48,61,67,48,46,62,64,60,56,62,67,66,37,69,70,61,42,65,76,40,57,69,70,58,34,50,52,51,52,50,49,50,52,51,51,55,52,48,54,50,43,49,51,31,50,78,70,75,37,61,55,88,80,39,74,59,53,60,52,52,54,46,51,59,48,46,60,57,62,77,72,109